Protein AF-A0A218PZR0-F1 (afdb_monomer)

Mean predicted aligned error: 6.61 Å

Secondary structure (DSSP, 8-state):
---SS-S--------TT-EEEE-S--EES--TTSTTS-EE-TT-EEEEEEETTEETTEE---SS-EEEESSSS-EEEE-GGGEEE-

Nearest PDB structures (foldseek):
  1dj7-assembly1_B  TM=9.799E-01  e=1.546E-11  Synechocystis sp. PCC 6803
  2pvd-assembly1_B  TM=9.879E-01  e=2.381E-11  Synechocystis sp.
  2pvg-assembly1_B  TM=9.812E-01  e=4.070E-10  Synechocystis sp.
  7c3f-assembly2_E  TM=8.939E-01  e=6.295E-07  Arabidopsis thaliana
  7c3f-assembly7_T  TM=8.830E-01  e=3.132E-06  Arabidopsis thaliana

Solvent-accessible surface area (backbone atoms only — not comparable to full-atom values): 5318 Å² total; per-residue (Å²): 142,90,83,77,93,84,77,75,96,66,82,71,88,73,54,72,72,40,42,35,32,27,75,40,89,46,72,42,42,78,43,80,93,42,63,81,36,89,41,71,48,47,71,44,57,30,31,30,74,41,68,45,50,61,56,95,94,36,81,50,86,54,85,42,30,40,30,33,37,62,48,101,84,34,68,51,65,35,44,75,89,38,46,44,80,111

Sequence (86 aa):
MLVEQQKLDVNIVMKVGDRVRVKESVVVYHHPEHRGQACDIKGTEGEVIGIATEWQGRPVSANLPILVRFTKKFKAHLRENELEVI

Structure (mmCIF, N/CA/C/O backbone):
data_AF-A0A218PZR0-F1
#
_entry.id   AF-A0A218PZR0-F1
#
loop_
_atom_site.group_PDB
_atom_site.id
_atom_site.type_symbol
_atom_site.label_atom_id
_atom_site.label_alt_id
_atom_site.label_comp_id
_atom_site.label_asym_id
_atom_site.label_entity_id
_atom_site.label_seq_id
_atom_site.pdbx_PDB_ins_code
_atom_site.Cartn_x
_atom_site.Cartn_y
_atom_site.Cartn_z
_atom_site.occupancy
_atom_site.B_iso_or_equiv
_atom_site.auth_seq_id
_atom_site.auth_comp_id
_atom_site.auth_asym_id
_atom_site.auth_atom_id
_atom_site.pdbx_PDB_model_num
ATOM 1 N N . MET A 1 1 ? 23.224 -16.224 -25.963 1.00 42.59 1 MET A N 1
ATOM 2 C CA . MET A 1 1 ? 23.206 -14.967 -25.186 1.00 42.59 1 MET A CA 1
ATOM 3 C C . MET A 1 1 ? 22.403 -15.257 -23.925 1.00 42.59 1 MET A C 1
ATOM 5 O O . MET A 1 1 ? 21.189 -15.172 -23.939 1.00 42.59 1 MET A O 1
ATOM 9 N N . LEU A 1 2 ? 23.075 -15.808 -22.914 1.00 38.56 2 LEU A N 1
ATOM 10 C CA . LEU A 1 2 ? 22.479 -16.476 -21.741 1.00 38.56 2 LEU A CA 1
ATOM 11 C C . LEU A 1 2 ? 22.978 -15.820 -20.439 1.00 38.56 2 LEU A C 1
ATOM 13 O O . LEU A 1 2 ? 23.165 -16.482 -19.428 1.00 38.56 2 LEU A O 1
ATOM 17 N N . VAL A 1 3 ? 23.276 -14.516 -20.491 1.00 49.94 3 VAL A N 1
ATOM 18 C CA . VAL A 1 3 ? 24.002 -13.805 -19.428 1.00 49.94 3 VAL A CA 1
ATOM 19 C C . VAL A 1 3 ? 23.425 -12.403 -19.223 1.00 49.94 3 VAL A C 1
ATOM 21 O O . VAL A 1 3 ? 24.149 -11.429 -19.323 1.00 49.94 3 VAL A O 1
ATOM 24 N N . GLU A 1 4 ? 22.120 -12.272 -18.976 1.00 46.41 4 GLU A N 1
ATOM 25 C CA . GLU A 1 4 ? 21.566 -11.000 -18.455 1.00 46.41 4 GLU A CA 1
ATOM 26 C C . GLU A 1 4 ? 20.428 -11.167 -17.436 1.00 46.41 4 GLU A C 1
ATOM 28 O O . GLU A 1 4 ? 20.106 -10.219 -16.730 1.00 46.41 4 GLU A O 1
ATOM 33 N N . GLN A 1 5 ? 19.877 -12.370 -17.246 1.00 42.44 5 GLN A N 1
ATOM 34 C CA . GLN A 1 5 ? 18.777 -12.603 -16.293 1.00 42.44 5 GLN A CA 1
ATOM 35 C C . GLN A 1 5 ? 19.235 -12.974 -14.869 1.00 42.44 5 GLN A C 1
ATOM 37 O O . GLN A 1 5 ? 18.447 -13.484 -14.085 1.00 42.44 5 GLN A O 1
ATOM 42 N N . GLN A 1 6 ? 20.500 -12.725 -14.516 1.00 42.84 6 GLN A N 1
ATOM 43 C CA . GLN A 1 6 ? 21.091 -13.176 -13.247 1.00 42.84 6 GLN A CA 1
ATOM 44 C C . GLN A 1 6 ? 21.751 -12.036 -12.450 1.00 42.84 6 GLN A C 1
ATOM 46 O O . GLN A 1 6 ? 22.893 -12.142 -12.002 1.00 42.84 6 GLN A O 1
ATOM 51 N N . LYS A 1 7 ? 21.038 -10.916 -12.271 1.00 42.41 7 LYS A N 1
ATOM 52 C CA . LYS A 1 7 ? 21.398 -9.887 -11.281 1.00 42.41 7 LYS A CA 1
ATOM 53 C C . LYS A 1 7 ? 20.170 -9.474 -10.468 1.00 42.41 7 LYS A C 1
ATOM 55 O O . LYS A 1 7 ? 19.278 -8.816 -10.986 1.00 42.41 7 LYS A O 1
ATOM 60 N N . LEU A 1 8 ? 20.236 -9.843 -9.186 1.00 41.16 8 LEU A N 1
ATOM 61 C CA . LEU A 1 8 ? 19.280 -9.675 -8.086 1.00 41.16 8 LEU A CA 1
ATOM 62 C C . LEU A 1 8 ? 18.073 -10.623 -8.106 1.00 4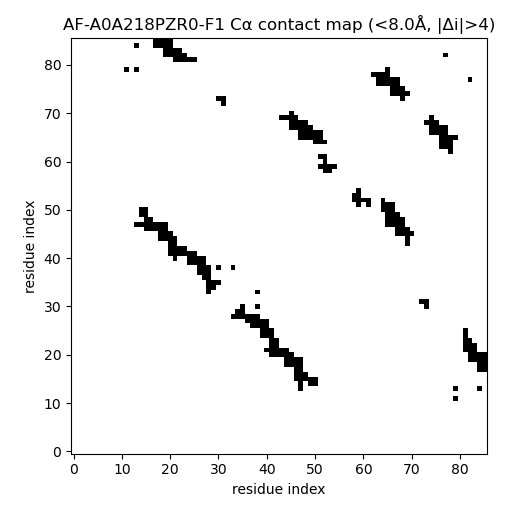1.16 8 LEU A C 1
ATOM 64 O O . LEU A 1 8 ? 16.998 -10.283 -8.586 1.00 41.16 8 LEU A O 1
ATOM 68 N N . ASP A 1 9 ? 18.258 -11.774 -7.451 1.00 35.97 9 ASP A N 1
ATOM 69 C CA . ASP A 1 9 ? 17.209 -12.612 -6.856 1.00 35.97 9 ASP A CA 1
ATOM 70 C C . ASP A 1 9 ? 16.440 -11.843 -5.759 1.00 35.97 9 ASP A C 1
ATOM 72 O O . ASP A 1 9 ? 16.461 -12.196 -4.580 1.00 35.97 9 ASP A O 1
ATOM 76 N N . VAL A 1 10 ? 15.764 -10.754 -6.126 1.00 43.91 10 VAL A N 1
ATOM 77 C CA . VAL A 1 10 ? 14.617 -10.262 -5.365 1.00 43.91 10 VAL A CA 1
ATOM 78 C C . VAL A 1 10 ? 13.413 -10.830 -6.085 1.00 43.91 10 VAL A C 1
ATOM 80 O O . VAL A 1 10 ? 13.028 -10.372 -7.157 1.00 43.91 10 VAL A O 1
ATOM 83 N N . ASN A 1 11 ? 12.864 -11.900 -5.524 1.00 47.56 11 ASN A N 1
ATOM 84 C CA . ASN A 1 11 ? 11.597 -12.457 -5.957 1.00 47.56 11 ASN A CA 1
ATOM 85 C C . ASN A 1 11 ? 10.524 -11.416 -5.595 1.00 47.56 11 ASN A C 1
ATOM 87 O O . ASN A 1 11 ? 9.967 -11.465 -4.502 1.00 47.56 11 ASN A O 1
ATOM 91 N N . ILE A 1 12 ? 10.322 -10.400 -6.444 1.00 55.25 12 ILE A N 1
ATOM 92 C CA . ILE A 1 12 ? 9.293 -9.385 -6.215 1.00 55.25 12 ILE A CA 1
ATOM 93 C C . ILE A 1 12 ? 7.956 -10.095 -6.430 1.00 55.25 12 ILE A C 1
ATOM 95 O O . ILE A 1 12 ? 7.473 -10.229 -7.552 1.00 55.25 12 ILE A O 1
ATOM 99 N N . VAL A 1 13 ? 7.380 -10.602 -5.340 1.00 72.88 13 VAL A N 1
ATOM 100 C CA . VAL A 1 13 ? 6.104 -11.336 -5.358 1.00 72.88 13 VAL A CA 1
ATOM 101 C C . VAL A 1 13 ? 4.939 -10.415 -5.762 1.00 72.88 13 VAL A C 1
ATOM 103 O O . VAL A 1 13 ? 3.876 -10.905 -6.123 1.00 72.88 13 VAL A O 1
ATOM 106 N N . MET A 1 14 ? 5.138 -9.091 -5.746 1.00 89.69 14 MET A N 1
ATOM 107 C CA . MET A 1 14 ? 4.108 -8.082 -6.006 1.00 89.69 14 MET A CA 1
ATOM 108 C C . MET A 1 14 ? 4.359 -7.302 -7.298 1.00 89.69 14 MET A C 1
ATOM 110 O O . MET A 1 14 ? 5.455 -6.805 -7.549 1.00 89.69 14 MET A O 1
ATOM 114 N N . LYS A 1 15 ? 3.311 -7.107 -8.093 1.00 94.81 15 LYS A N 1
ATOM 115 C CA . LYS A 1 15 ? 3.308 -6.264 -9.297 1.00 94.81 15 LYS A CA 1
ATOM 116 C C . LYS A 1 15 ? 2.202 -5.214 -9.226 1.00 94.81 15 LYS A C 1
ATOM 118 O O . LYS A 1 15 ? 1.267 -5.301 -8.435 1.00 94.81 15 LYS A O 1
ATOM 123 N N . VAL A 1 16 ? 2.297 -4.207 -10.091 1.00 96.94 16 VAL A N 1
ATOM 124 C CA . VAL A 1 16 ? 1.220 -3.224 -10.270 1.00 96.94 16 VAL A CA 1
ATOM 125 C C . VAL A 1 16 ? -0.073 -3.941 -10.673 1.00 96.94 16 VAL A C 1
ATOM 127 O O . VAL A 1 16 ? -0.069 -4.767 -11.584 1.00 96.94 16 VAL A O 1
ATOM 130 N N . GLY A 1 17 ? -1.169 -3.601 -9.997 1.00 97.62 17 GLY A N 1
ATOM 131 C CA . GLY A 1 17 ? -2.487 -4.213 -10.152 1.00 97.62 17 GLY A CA 1
ATOM 132 C C . GLY A 1 17 ? -2.811 -5.290 -9.115 1.00 97.62 17 GLY A C 1
ATOM 133 O O . GLY A 1 17 ? -3.981 -5.644 -8.981 1.00 97.62 17 GLY A O 1
ATOM 134 N N . ASP A 1 18 ? -1.830 -5.782 -8.351 1.00 98.00 18 ASP A N 1
ATOM 135 C CA . ASP A 1 18 ? -2.103 -6.769 -7.306 1.00 98.00 18 ASP A CA 1
ATOM 136 C C . ASP A 1 18 ? -2.933 -6.162 -6.169 1.00 98.00 18 ASP A C 1
ATOM 138 O O . ASP A 1 18 ? -2.707 -5.027 -5.728 1.00 98.00 18 ASP A O 1
ATOM 142 N N . ARG A 1 19 ? -3.887 -6.954 -5.670 1.00 98.38 19 ARG A N 1
ATOM 143 C CA . ARG A 1 19 ? -4.611 -6.682 -4.427 1.00 98.38 19 ARG A CA 1
ATOM 144 C C . ARG A 1 19 ? -3.750 -7.125 -3.257 1.00 98.38 19 ARG A C 1
ATOM 146 O O . ARG A 1 19 ? -3.255 -8.248 -3.236 1.00 98.38 19 ARG A O 1
ATOM 153 N N . VAL A 1 20 ? -3.585 -6.242 -2.281 1.00 98.19 20 VAL A N 1
ATOM 154 C CA . VAL A 1 20 ? -2.740 -6.496 -1.114 1.00 98.19 20 VAL A CA 1
ATOM 155 C C . VAL A 1 20 ? -3.430 -6.081 0.175 1.00 98.19 20 VAL A C 1
ATOM 157 O O . VAL A 1 20 ? -4.261 -5.167 0.175 1.00 98.19 20 VAL A O 1
ATOM 160 N N . ARG A 1 21 ? -3.043 -6.718 1.280 1.00 98.56 21 ARG A N 1
ATOM 161 C CA . ARG A 1 21 ? -3.393 -6.316 2.645 1.00 98.56 21 ARG A CA 1
ATOM 162 C C . ARG A 1 21 ? -2.144 -5.934 3.424 1.00 98.56 21 ARG A C 1
ATOM 164 O O . ARG A 1 21 ? -1.107 -6.582 3.297 1.00 98.56 21 ARG A O 1
ATOM 171 N N . VAL A 1 22 ? -2.254 -4.909 4.263 1.00 98.56 22 VAL A N 1
ATOM 172 C CA . VAL A 1 22 ? -1.217 -4.572 5.246 1.00 98.56 22 VAL A CA 1
ATOM 173 C C . VAL A 1 22 ? -1.288 -5.564 6.407 1.00 98.56 22 VAL A C 1
ATOM 175 O O . VAL A 1 22 ? -2.289 -5.605 7.122 1.00 98.56 22 VAL A O 1
ATOM 178 N N . LYS A 1 23 ? -0.237 -6.362 6.612 1.00 98.31 23 LYS A N 1
ATOM 179 C CA . LYS A 1 23 ? -0.191 -7.389 7.673 1.00 98.31 23 LYS A CA 1
ATOM 180 C C . LYS A 1 23 ? 0.551 -6.936 8.935 1.00 98.31 23 LYS A C 1
ATOM 182 O O . LYS A 1 23 ? 0.281 -7.442 10.027 1.00 98.31 23 LYS A O 1
ATOM 187 N N . GLU A 1 24 ? 1.420 -5.937 8.809 1.00 98.38 24 GLU A N 1
ATOM 188 C CA . GLU A 1 24 ? 2.157 -5.342 9.930 1.00 98.38 24 GLU A CA 1
ATOM 189 C C . GLU A 1 24 ? 1.514 -4.043 10.434 1.00 98.38 24 GLU A C 1
ATOM 191 O O . GLU A 1 24 ? 0.697 -3.433 9.747 1.00 98.38 24 GLU A O 1
ATOM 196 N N . SER A 1 25 ? 1.847 -3.628 11.660 1.00 98.44 25 SER A N 1
ATOM 197 C CA . SER A 1 25 ? 1.432 -2.315 12.176 1.00 98.44 25 SER A CA 1
ATOM 198 C C . SER A 1 25 ? 2.237 -1.226 11.476 1.00 98.44 25 SER A C 1
ATOM 200 O O . SER A 1 25 ? 3.465 -1.202 11.569 1.00 98.44 25 SER A O 1
ATOM 202 N N . VAL A 1 26 ? 1.543 -0.342 10.757 1.00 98.38 26 VAL A N 1
ATOM 203 C CA . VAL A 1 26 ? 2.149 0.770 10.015 1.00 98.38 26 VAL A CA 1
ATOM 204 C C . VAL A 1 26 ? 1.386 2.0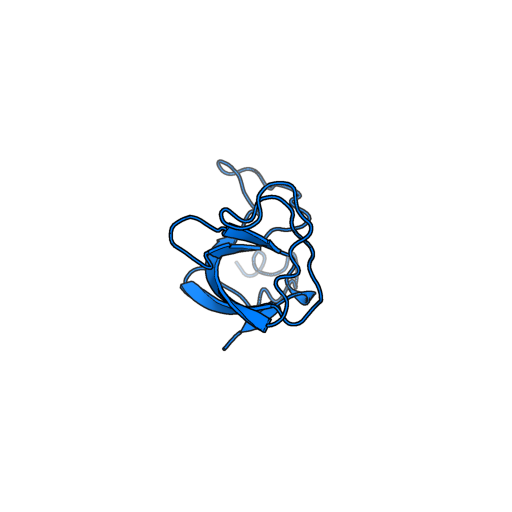34 10.370 1.00 98.38 26 VAL A C 1
ATOM 206 O O . VAL A 1 26 ? 0.245 2.228 9.962 1.00 98.38 26 VAL A O 1
ATOM 209 N N . VAL A 1 27 ? 2.025 2.912 11.138 1.00 98.31 27 VAL A N 1
ATOM 210 C CA . VAL A 1 27 ? 1.415 4.166 11.586 1.00 98.31 27 VAL A CA 1
ATOM 211 C C . VAL A 1 27 ? 1.769 5.287 10.615 1.00 98.31 27 VAL A C 1
ATOM 213 O O . VAL A 1 27 ? 2.940 5.618 10.426 1.00 98.31 27 VAL A O 1
ATOM 216 N N . VAL A 1 28 ? 0.751 5.904 10.018 1.00 98.00 28 VAL A N 1
ATOM 217 C CA . VAL A 1 28 ? 0.887 7.040 9.097 1.00 98.00 28 VAL A CA 1
ATOM 218 C C . VAL A 1 28 ? 0.200 8.287 9.648 1.00 98.00 28 VAL A C 1
ATOM 220 O O . VAL A 1 28 ? -0.703 8.199 10.474 1.00 98.00 28 VAL A O 1
ATOM 223 N N . TYR A 1 29 ? 0.600 9.458 9.148 1.00 98.19 29 TYR A N 1
ATOM 224 C CA . TYR A 1 29 ? 0.065 10.761 9.583 1.00 98.19 29 TYR A CA 1
ATOM 225 C C . TYR A 1 29 ? -0.583 11.567 8.447 1.00 98.19 29 TYR A C 1
ATOM 227 O O . TYR A 1 29 ? -1.166 12.631 8.667 1.00 98.19 29 TYR A O 1
ATOM 235 N N . HIS A 1 30 ? -0.492 11.073 7.209 1.00 97.56 30 HIS A N 1
ATOM 236 C CA . HIS A 1 30 ? -1.040 11.715 6.010 1.00 97.56 30 HIS A CA 1
ATOM 237 C C . HIS A 1 30 ? -2.388 11.125 5.572 1.00 97.56 30 HIS A C 1
ATOM 239 O O . HIS A 1 30 ? -2.852 11.419 4.466 1.00 97.56 30 HIS A O 1
ATOM 245 N N . HIS A 1 31 ? -3.034 10.311 6.417 1.00 97.06 31 HIS A N 1
ATOM 246 C CA . HIS A 1 31 ? -4.372 9.796 6.133 1.00 97.06 31 HIS A CA 1
ATOM 247 C C . HIS A 1 31 ? -5.364 10.972 5.997 1.00 97.06 31 HIS A C 1
ATOM 249 O O . HIS A 1 31 ? -5.454 11.791 6.913 1.00 97.06 31 HIS A O 1
ATOM 255 N N . PRO A 1 32 ? -6.124 11.100 4.889 1.00 96.62 32 PRO A N 1
ATOM 256 C CA . PRO A 1 32 ? -6.980 12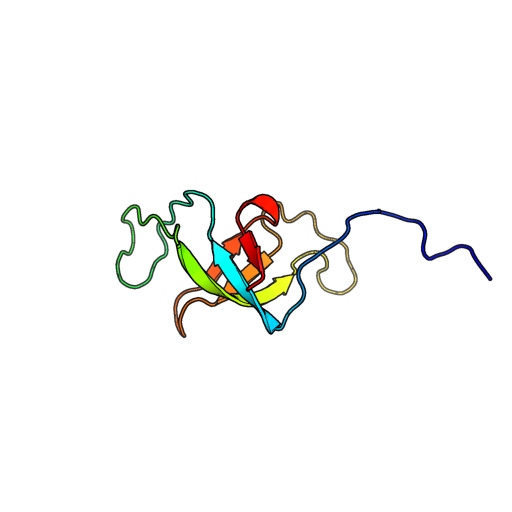.263 4.642 1.00 96.62 32 PRO A CA 1
ATOM 257 C C . PRO A 1 32 ? -8.036 12.534 5.720 1.00 96.62 32 PRO A C 1
ATOM 259 O O . PRO A 1 32 ? -8.365 13.695 5.945 1.00 96.62 32 PRO A O 1
ATOM 262 N N . GLU A 1 33 ? -8.546 11.487 6.369 1.00 94.94 33 GLU A N 1
ATOM 263 C CA . GLU A 1 33 ? -9.559 11.580 7.437 1.00 94.94 33 GLU A CA 1
ATOM 264 C C . GLU A 1 33 ? -8.945 11.767 8.836 1.00 94.94 33 GLU A C 1
ATOM 266 O O . GLU A 1 33 ? -9.631 12.211 9.747 1.00 94.94 33 GLU A O 1
ATOM 271 N N . HIS A 1 34 ? -7.641 11.507 8.995 1.00 94.44 34 HIS A N 1
ATOM 272 C CA . HIS A 1 34 ? -6.916 11.574 10.274 1.00 94.44 34 HIS A CA 1
ATOM 273 C C . HIS A 1 34 ? -5.643 12.426 10.135 1.00 94.44 34 HIS A C 1
ATOM 275 O O . HIS A 1 34 ? -4.559 12.049 10.573 1.00 94.44 34 HIS A O 1
ATOM 281 N N . ARG A 1 35 ? -5.744 13.572 9.448 1.00 93.38 35 ARG A N 1
ATOM 282 C CA . ARG A 1 35 ? -4.578 14.406 9.111 1.00 93.38 35 ARG A CA 1
ATOM 283 C C . ARG A 1 35 ? -3.834 14.868 10.362 1.00 93.38 35 ARG A C 1
ATOM 285 O O . ARG A 1 35 ? -4.430 15.472 11.249 1.00 93.38 35 ARG A O 1
ATOM 292 N N . GLY A 1 36 ? -2.522 14.630 10.387 1.00 95.69 36 GLY A N 1
ATOM 293 C CA . GLY A 1 36 ? -1.650 15.018 11.498 1.00 95.69 36 GLY A CA 1
ATOM 294 C C . GLY A 1 36 ? -1.815 14.157 12.752 1.00 95.69 36 GLY A C 1
ATOM 295 O O . GLY A 1 36 ? -1.172 14.438 13.758 1.00 95.69 36 GLY A O 1
ATOM 296 N N . GLN A 1 37 ? -2.642 13.111 12.700 1.00 97.31 37 GLN A N 1
ATOM 297 C CA . GLN A 1 37 ? -2.866 12.176 13.798 1.00 97.31 37 GLN A CA 1
ATOM 298 C C . GLN A 1 37 ? -2.304 10.804 13.428 1.00 97.31 37 GLN A C 1
ATOM 300 O O . GLN A 1 37 ? -2.306 10.422 12.259 1.00 97.31 37 GLN A O 1
ATOM 305 N N . ALA A 1 38 ? -1.811 10.075 14.428 1.00 97.69 38 ALA A N 1
ATOM 306 C CA . ALA A 1 38 ? -1.323 8.715 14.241 1.00 97.69 38 ALA A CA 1
ATOM 307 C C . ALA A 1 38 ? -2.481 7.806 13.799 1.00 97.69 38 ALA A C 1
ATOM 309 O O . ALA A 1 38 ? -3.476 7.680 14.510 1.00 97.69 38 ALA A O 1
ATOM 310 N N . CYS A 1 39 ? -2.349 7.179 12.633 1.00 97.88 39 CYS A N 1
ATOM 311 C CA . CYS A 1 39 ? -3.338 6.266 12.072 1.00 97.88 39 CYS A CA 1
ATOM 312 C C . CYS A 1 39 ? -2.641 4.956 11.694 1.00 97.88 39 CYS A C 1
ATOM 314 O O . CYS A 1 39 ? -1.841 4.937 10.760 1.00 97.88 39 CYS A O 1
ATOM 316 N N . ASP A 1 40 ? -2.905 3.881 12.442 1.00 98.19 40 ASP A N 1
ATOM 317 C CA . ASP A 1 40 ? -2.436 2.539 12.080 1.00 98.19 40 ASP A CA 1
ATOM 318 C C . ASP A 1 40 ? -3.307 1.981 10.948 1.00 98.19 40 ASP A C 1
ATOM 320 O O . ASP A 1 40 ? -4.536 2.005 11.036 1.00 98.19 40 ASP A O 1
ATOM 324 N N . ILE A 1 41 ? -2.668 1.502 9.881 1.00 98.31 41 ILE A N 1
ATOM 325 C CA . ILE A 1 41 ? -3.338 0.971 8.687 1.00 98.31 41 ILE A CA 1
ATOM 326 C C . ILE A 1 41 ? -3.261 -0.557 8.584 1.00 98.31 41 ILE A C 1
ATOM 328 O O . ILE A 1 41 ? -3.600 -1.117 7.538 1.00 98.31 41 ILE A O 1
ATOM 332 N N . LYS A 1 42 ? -2.841 -1.258 9.643 1.00 98.50 42 LYS A N 1
ATOM 333 C CA . LYS A 1 42 ? -2.881 -2.725 9.688 1.00 98.50 42 LYS A CA 1
ATOM 334 C C . LYS A 1 42 ? -4.273 -3.264 9.346 1.00 98.50 42 LYS A C 1
ATOM 336 O O . LYS A 1 42 ? -5.290 -2.768 9.822 1.00 98.50 42 LYS A O 1
ATOM 341 N N . GLY A 1 43 ? -4.317 -4.308 8.525 1.00 98.38 43 GLY A N 1
ATOM 342 C CA . GLY A 1 43 ? -5.544 -4.960 8.068 1.00 98.38 43 GLY A CA 1
ATOM 343 C C . GLY A 1 43 ? -6.252 -4.247 6.914 1.00 98.38 43 GLY A C 1
ATOM 344 O O . GLY A 1 43 ? -7.190 -4.808 6.352 1.00 98.38 43 GLY A O 1
ATOM 345 N N . THR A 1 44 ? -5.811 -3.047 6.523 1.00 98.19 44 THR A N 1
ATOM 346 C CA . THR A 1 44 ? -6.393 -2.344 5.373 1.00 98.19 44 THR A CA 1
ATOM 347 C C . THR A 1 44 ? -5.959 -2.986 4.057 1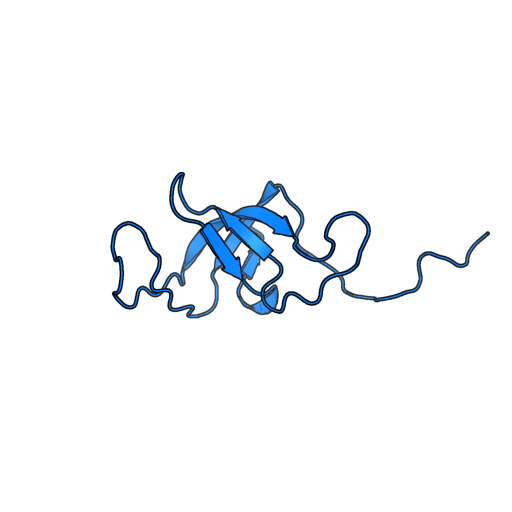.00 98.19 44 THR A C 1
ATOM 349 O O . THR A 1 44 ? -4.833 -3.471 3.917 1.00 98.19 44 THR A O 1
ATOM 352 N N . GLU A 1 45 ? -6.870 -2.987 3.084 1.00 98.50 45 GLU A N 1
ATOM 353 C CA . GLU A 1 45 ? -6.637 -3.534 1.750 1.00 98.50 45 GLU A CA 1
ATOM 354 C C . GLU A 1 45 ? -6.537 -2.432 0.704 1.00 98.50 45 GLU A C 1
ATOM 356 O O . GLU A 1 45 ? -7.235 -1.416 0.767 1.00 98.50 45 GLU A O 1
ATOM 361 N N . GLY A 1 46 ? -5.710 -2.665 -0.305 1.00 98.38 46 GLY A N 1
ATOM 362 C CA . GLY A 1 46 ? -5.534 -1.748 -1.415 1.00 98.38 46 GLY A CA 1
ATOM 363 C C . GLY A 1 46 ? -5.036 -2.449 -2.666 1.00 98.38 46 GLY A C 1
ATOM 364 O O . GLY A 1 46 ? -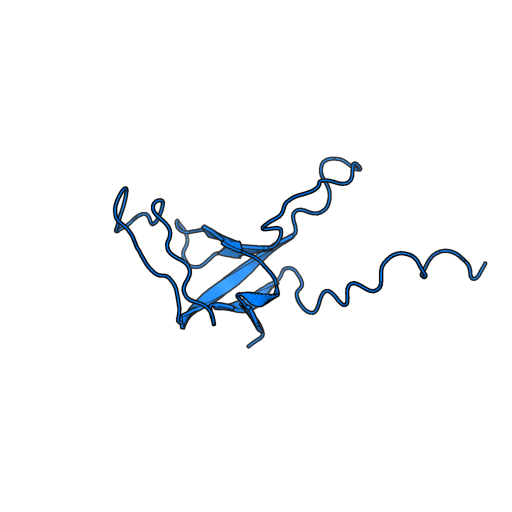5.001 -3.675 -2.759 1.00 98.38 46 GLY A O 1
ATOM 365 N N . GLU A 1 47 ? -4.666 -1.640 -3.645 1.00 98.62 47 GLU A N 1
ATOM 366 C CA . GLU A 1 47 ? -4.103 -2.086 -4.916 1.00 98.62 47 GLU A CA 1
ATOM 367 C C . GLU A 1 47 ? -2.715 -1.472 -5.094 1.00 98.62 47 GLU A C 1
ATOM 369 O O . GLU A 1 47 ? -2.533 -0.272 -4.851 1.00 98.62 47 GLU A O 1
ATOM 374 N N . VAL A 1 48 ? -1.741 -2.267 -5.530 1.00 98.50 48 VAL A N 1
ATOM 375 C CA . VAL A 1 48 ? -0.411 -1.764 -5.891 1.00 98.50 48 VAL A CA 1
ATOM 376 C C . VAL A 1 48 ? -0.526 -0.937 -7.168 1.00 98.50 48 VAL A C 1
ATOM 378 O O . VAL A 1 48 ? -0.935 -1.435 -8.211 1.00 98.50 48 VAL A O 1
ATOM 381 N N . ILE A 1 49 ? -0.140 0.334 -7.110 1.00 98.38 49 ILE A N 1
ATOM 382 C CA . ILE A 1 49 ? -0.234 1.271 -8.243 1.00 98.38 49 ILE A CA 1
ATOM 383 C C . ILE A 1 49 ? 1.128 1.739 -8.760 1.00 98.38 49 ILE A C 1
ATOM 385 O O . ILE A 1 49 ? 1.188 2.496 -9.727 1.00 98.38 49 ILE A O 1
ATOM 389 N N . GLY A 1 50 ? 2.218 1.331 -8.113 1.00 96.94 50 GLY A N 1
ATOM 390 C CA . GLY A 1 50 ? 3.570 1.662 -8.539 1.00 96.94 50 GLY A CA 1
ATOM 391 C C . GLY A 1 50 ? 4.622 0.947 -7.704 1.00 96.94 50 GLY A C 1
ATOM 392 O O . GLY A 1 50 ? 4.384 0.626 -6.541 1.00 96.94 50 GLY A O 1
ATOM 393 N N . ILE A 1 51 ? 5.783 0.720 -8.312 1.00 96.62 51 ILE A N 1
ATOM 394 C CA . ILE A 1 51 ? 6.971 0.173 -7.657 1.00 96.62 51 ILE A CA 1
ATOM 395 C C . ILE A 1 51 ? 8.128 1.120 -7.980 1.00 96.62 51 ILE A C 1
ATOM 397 O O . ILE A 1 51 ? 8.541 1.242 -9.131 1.00 96.62 51 ILE A O 1
ATOM 401 N N . ALA A 1 52 ? 8.606 1.847 -6.976 1.00 95.12 52 ALA A N 1
ATOM 402 C CA . ALA A 1 52 ? 9.585 2.917 -7.127 1.00 95.12 52 ALA A CA 1
ATOM 403 C C . ALA A 1 52 ? 11.030 2.385 -7.112 1.00 95.12 52 ALA A C 1
ATOM 405 O O . ALA A 1 52 ? 11.792 2.688 -6.197 1.00 95.12 52 ALA A O 1
ATOM 406 N N . THR A 1 53 ? 11.408 1.584 -8.112 1.00 93.94 53 THR A N 1
ATOM 407 C CA . THR A 1 53 ? 12.794 1.103 -8.312 1.00 93.94 53 THR A CA 1
ATOM 408 C C . THR A 1 53 ? 13.562 1.887 -9.372 1.00 93.94 53 THR A C 1
ATOM 410 O O . THR A 1 53 ? 14.792 1.888 -9.359 1.00 93.94 53 THR A O 1
ATOM 413 N N . GLU A 1 54 ? 12.865 2.603 -10.257 1.00 94.88 54 GLU A N 1
ATOM 414 C CA . GLU A 1 54 ? 13.464 3.415 -11.315 1.00 94.88 54 GLU A CA 1
ATOM 415 C C . GLU A 1 54 ? 12.778 4.783 -11.443 1.00 94.88 54 GLU A C 1
ATOM 417 O O . GLU A 1 54 ? 11.565 4.919 -11.268 1.00 94.88 54 GLU A O 1
ATOM 422 N N . TRP A 1 55 ? 13.55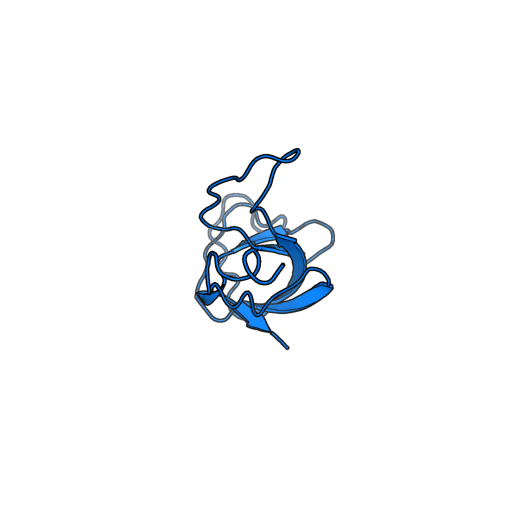9 5.803 -11.794 1.00 93.50 55 TRP A N 1
ATOM 423 C CA . TRP A 1 55 ? 13.085 7.107 -12.231 1.00 93.50 55 TRP A CA 1
ATOM 424 C C . TRP A 1 55 ? 13.802 7.529 -13.518 1.00 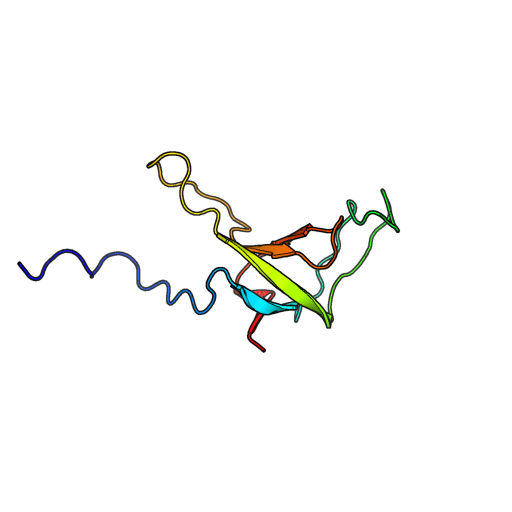93.50 55 TRP A C 1
ATOM 426 O O . TRP A 1 55 ? 15.012 7.750 -13.517 1.00 93.50 55 TRP A O 1
ATOM 436 N N . GLN A 1 56 ? 13.053 7.669 -14.618 1.00 95.06 56 GLN A N 1
ATOM 437 C CA . GLN A 1 56 ? 13.569 8.105 -15.928 1.00 95.06 56 GLN A CA 1
ATOM 438 C C . GLN A 1 56 ? 14.786 7.291 -16.417 1.00 95.06 56 GLN A C 1
ATOM 440 O O . GLN A 1 56 ? 15.803 7.865 -16.814 1.00 95.06 56 GLN A O 1
ATOM 445 N N . GLY A 1 57 ? 14.720 5.957 -16.356 1.00 93.44 57 GLY A N 1
ATOM 446 C CA . GLY A 1 57 ? 15.827 5.088 -16.771 1.00 93.44 57 GLY A CA 1
ATOM 447 C C . GLY A 1 57 ? 16.965 4.984 -15.756 1.00 93.44 57 GLY A C 1
ATOM 448 O O . GLY A 1 57 ? 17.999 4.391 -16.061 1.00 93.44 57 GLY A O 1
ATOM 449 N N . ARG A 1 58 ? 16.832 5.591 -14.567 1.00 95.44 58 ARG A N 1
ATOM 450 C CA . ARG A 1 58 ? 17.860 5.559 -13.519 1.00 95.44 58 ARG A CA 1
ATOM 451 C C . ARG A 1 58 ? 17.362 4.800 -12.292 1.00 95.44 58 ARG A C 1
ATOM 453 O O . ARG A 1 58 ? 16.288 5.135 -11.792 1.00 95.44 58 ARG A O 1
ATOM 460 N N . PRO A 1 59 ? 18.133 3.836 -11.762 1.00 95.88 59 PRO A N 1
ATOM 461 C CA . PRO A 1 59 ? 17.750 3.132 -10.547 1.00 95.88 59 PRO A CA 1
ATOM 462 C C . PRO A 1 59 ? 17.664 4.107 -9.369 1.00 95.88 59 PRO A C 1
ATOM 464 O O . PRO A 1 59 ? 18.500 5.003 -9.224 1.00 95.88 59 PRO A O 1
ATOM 467 N N . VAL A 1 60 ? 16.660 3.917 -8.519 1.00 95.62 60 VAL A N 1
ATOM 468 C CA . VAL A 1 60 ? 16.478 4.663 -7.269 1.00 95.62 60 VAL A CA 1
ATOM 469 C C . VAL A 1 60 ? 16.504 3.715 -6.072 1.00 95.62 60 VAL A C 1
ATOM 471 O O . VAL A 1 60 ? 16.248 2.521 -6.194 1.00 95.62 60 VAL A O 1
ATOM 474 N N . SER A 1 61 ? 16.820 4.251 -4.895 1.00 95.12 61 SER A N 1
ATOM 475 C CA . SER A 1 61 ? 17.015 3.491 -3.654 1.00 95.12 61 SER A CA 1
ATOM 476 C C . SER A 1 61 ? 15.867 3.677 -2.653 1.00 95.12 61 SER A C 1
ATOM 478 O O . SER A 1 61 ? 16.099 3.809 -1.449 1.00 95.12 61 SER A O 1
ATOM 480 N N . ALA A 1 62 ? 14.619 3.725 -3.135 1.00 95.38 62 ALA A N 1
ATOM 481 C CA . ALA A 1 62 ? 13.454 3.858 -2.264 1.00 95.38 62 ALA A CA 1
ATOM 482 C C . ALA A 1 62 ? 13.397 2.692 -1.263 1.00 95.38 62 ALA A C 1
ATOM 484 O O . ALA A 1 62 ? 13.349 1.525 -1.642 1.00 95.38 62 ALA A O 1
ATOM 485 N N . ASN A 1 63 ? 13.388 3.008 0.031 1.00 96.50 63 ASN A N 1
ATOM 486 C CA . ASN A 1 63 ? 13.319 2.012 1.102 1.00 96.50 63 ASN A CA 1
ATOM 487 C C . ASN A 1 63 ? 11.891 1.494 1.363 1.00 96.50 63 ASN A C 1
ATOM 489 O O . ASN A 1 63 ? 11.737 0.473 2.029 1.00 96.50 63 ASN A O 1
ATOM 493 N N . LEU A 1 64 ? 10.876 2.193 0.843 1.00 97.50 64 LEU A N 1
ATOM 494 C CA . LEU A 1 64 ? 9.456 1.827 0.829 1.00 97.50 64 LEU A CA 1
ATOM 495 C C . LEU A 1 64 ? 8.965 1.814 -0.636 1.00 97.50 64 LEU A C 1
ATOM 497 O O . LEU A 1 64 ? 8.273 2.739 -1.067 1.00 97.50 64 LEU A O 1
ATOM 501 N N . PRO A 1 65 ? 9.406 0.856 -1.465 1.00 97.12 65 PRO A N 1
ATOM 502 C CA . PRO A 1 65 ? 9.240 0.959 -2.913 1.00 97.12 65 PRO A CA 1
ATOM 503 C C . PRO A 1 65 ? 7.799 0.729 -3.388 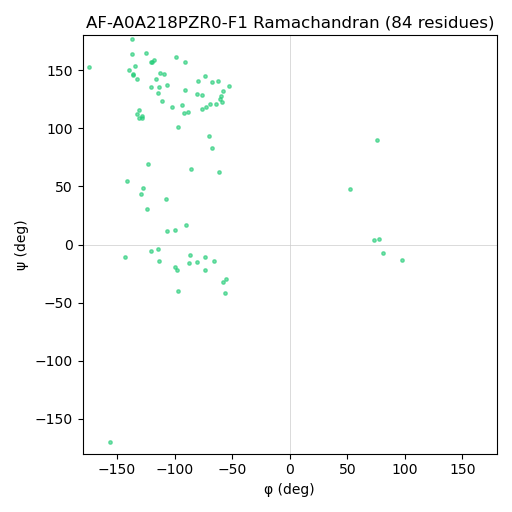1.00 97.12 65 PRO A C 1
ATOM 505 O O . PRO A 1 65 ? 7.459 1.171 -4.484 1.00 97.12 65 PRO A O 1
ATOM 508 N N . ILE A 1 66 ? 6.944 0.059 -2.611 1.00 97.69 66 ILE A N 1
ATOM 509 C CA . ILE A 1 66 ? 5.601 -0.331 -3.058 1.00 97.69 66 ILE A CA 1
ATOM 510 C C . ILE A 1 66 ? 4.609 0.782 -2.752 1.00 97.69 66 ILE A C 1
ATOM 512 O O . ILE A 1 66 ? 4.312 1.061 -1.592 1.00 97.69 66 ILE A O 1
ATOM 516 N N . LEU A 1 67 ? 4.049 1.393 -3.791 1.00 98.25 67 LEU A N 1
ATOM 517 C CA . LEU A 1 67 ? 2.989 2.382 -3.655 1.00 98.25 67 LEU A CA 1
ATOM 518 C C . LEU A 1 67 ? 1.622 1.700 -3.742 1.00 98.25 67 LEU A C 1
ATOM 520 O O . LEU A 1 67 ? 1.219 1.238 -4.810 1.00 98.25 67 LEU A O 1
ATOM 524 N N . VAL A 1 68 ? 0.879 1.708 -2.638 1.00 98.62 68 VAL A N 1
ATOM 525 C CA . VAL A 1 68 ? -0.468 1.130 -2.546 1.00 98.62 68 VAL A CA 1
ATOM 526 C C . VAL A 1 68 ? -1.516 2.237 -2.497 1.00 98.62 68 VAL A C 1
ATOM 528 O O . VAL A 1 68 ? -1.358 3.243 -1.799 1.00 98.62 68 VAL A O 1
ATOM 531 N N . ARG A 1 69 ? -2.609 2.057 -3.242 1.00 98.75 69 ARG A N 1
ATOM 532 C CA . ARG A 1 69 ? -3.812 2.894 -3.196 1.00 98.75 69 ARG A CA 1
ATOM 533 C C . ARG A 1 69 ? -4.900 2.185 -2.394 1.00 98.75 69 ARG A C 1
ATOM 535 O O . ARG A 1 69 ? -5.390 1.145 -2.819 1.00 98.75 69 ARG A O 1
ATOM 542 N N . PHE A 1 70 ? -5.316 2.800 -1.292 1.00 98.19 70 PHE A N 1
ATOM 543 C CA . PHE A 1 70 ? -6.381 2.299 -0.412 1.00 98.19 70 PHE A CA 1
ATOM 544 C C . PHE A 1 70 ? -7.728 2.950 -0.731 1.00 98.19 70 PHE A C 1
ATOM 546 O O . PHE A 1 70 ? -8.767 2.301 -0.772 1.00 98.19 70 PHE A O 1
ATOM 553 N N . THR A 1 71 ? -7.712 4.255 -1.015 1.00 97.06 71 THR A N 1
ATOM 554 C CA . THR A 1 71 ? -8.891 5.006 -1.462 1.00 97.06 71 THR A CA 1
ATOM 555 C C . THR A 1 71 ? -8.511 5.941 -2.604 1.00 97.06 71 THR A C 1
ATOM 557 O O . THR A 1 71 ? -7.339 6.089 -2.955 1.00 97.06 71 THR A O 1
ATOM 560 N N . LYS A 1 72 ? -9.487 6.656 -3.177 1.00 96.00 72 LYS A N 1
ATOM 561 C CA . LYS A 1 72 ? -9.218 7.680 -4.202 1.00 96.00 72 LYS A CA 1
ATOM 562 C C . LYS A 1 72 ? -8.225 8.754 -3.727 1.00 96.00 72 LYS A C 1
ATOM 564 O O . LYS A 1 72 ? -7.520 9.332 -4.551 1.00 96.00 72 LYS A O 1
ATOM 569 N N . LYS A 1 73 ? -8.184 9.036 -2.418 1.00 96.44 73 LYS A N 1
ATOM 570 C CA . LYS A 1 73 ? -7.373 10.110 -1.820 1.00 96.44 73 LYS A CA 1
ATOM 571 C C . LYS A 1 73 ? -6.244 9.610 -0.916 1.00 96.44 73 LYS A C 1
ATOM 573 O O . LYS A 1 73 ? -5.372 10.409 -0.590 1.00 96.44 73 LYS A O 1
ATOM 578 N N . PHE A 1 74 ? -6.246 8.340 -0.512 1.00 98.12 74 PHE A N 1
ATOM 579 C CA . PHE A 1 74 ? -5.239 7.776 0.385 1.00 98.12 74 PHE A CA 1
ATOM 580 C C . PHE A 1 74 ? -4.345 6.765 -0.336 1.00 98.12 74 PHE A C 1
ATOM 582 O O . PHE A 1 74 ? -4.815 5.780 -0.914 1.00 98.12 74 PHE A O 1
ATOM 589 N N . LYS A 1 75 ? -3.042 7.039 -0.285 1.00 98.38 75 LYS A N 1
ATOM 590 C CA . LYS A 1 75 ? -1.969 6.197 -0.807 1.00 98.38 75 LYS A CA 1
ATOM 591 C C . LYS A 1 75 ? -0.845 6.154 0.221 1.00 98.38 75 LYS A C 1
ATOM 593 O O . LYS A 1 75 ? -0.603 7.164 0.887 1.00 98.38 75 LYS A O 1
ATOM 598 N N . ALA A 1 76 ? -0.136 5.039 0.318 1.00 98.50 76 ALA A N 1
ATOM 599 C CA . ALA A 1 76 ? 1.052 4.935 1.158 1.00 98.50 76 ALA A CA 1
ATOM 600 C C . ALA A 1 76 ? 2.147 4.128 0.460 1.00 98.50 76 ALA A C 1
ATOM 602 O O . ALA A 1 76 ? 1.858 3.258 -0.361 1.00 98.50 76 ALA A O 1
ATOM 603 N N . HIS A 1 77 ? 3.390 4.462 0.791 1.00 98.44 77 HIS A N 1
ATOM 604 C CA . HIS A 1 77 ? 4.568 3.702 0.400 1.00 98.44 77 HIS A CA 1
ATOM 605 C C . HIS A 1 77 ? 4.867 2.680 1.495 1.00 98.44 77 HIS A C 1
ATOM 607 O O . HIS A 1 77 ? 4.859 3.042 2.671 1.00 98.44 77 HIS A O 1
ATOM 613 N N . LEU A 1 78 ? 5.107 1.432 1.106 1.00 98.25 78 LEU A N 1
ATOM 614 C CA . LEU A 1 78 ? 5.261 0.287 1.999 1.00 98.25 78 LEU A CA 1
ATOM 615 C C . LEU A 1 78 ? 6.431 -0.594 1.550 1.00 98.25 78 LEU A C 1
ATOM 617 O O . LEU A 1 78 ? 6.918 -0.499 0.415 1.00 98.25 78 LEU A O 1
ATOM 621 N N . ARG A 1 79 ? 6.881 -1.461 2.454 1.00 96.94 79 ARG A N 1
ATOM 622 C CA . ARG A 1 79 ? 7.825 -2.548 2.177 1.00 96.94 79 ARG A CA 1
ATOM 623 C C . ARG A 1 79 ? 7.086 -3.825 1.797 1.00 96.94 79 ARG A C 1
ATOM 625 O O . ARG A 1 79 ? 5.956 -4.058 2.211 1.00 96.94 79 ARG A O 1
ATOM 632 N N . GLU A 1 80 ? 7.777 -4.709 1.088 1.00 94.88 80 GLU A N 1
ATOM 633 C CA . GLU A 1 80 ? 7.277 -6.049 0.752 1.00 94.88 80 GLU A CA 1
ATOM 634 C C . GLU A 1 80 ? 6.875 -6.858 1.992 1.00 94.88 80 GLU A C 1
ATOM 636 O O . GLU A 1 80 ? 5.834 -7.509 2.012 1.00 94.88 80 GLU A O 1
ATOM 641 N N . ASN A 1 81 ? 7.672 -6.791 3.061 1.00 95.88 81 ASN A N 1
ATOM 642 C CA . ASN A 1 81 ? 7.420 -7.553 4.281 1.00 95.88 81 ASN A CA 1
ATOM 643 C C . ASN A 1 81 ? 6.255 -7.008 5.125 1.00 95.88 81 ASN A C 1
ATOM 645 O O . ASN A 1 81 ? 5.819 -7.704 6.033 1.00 95.88 81 ASN A O 1
ATOM 649 N N . GLU A 1 82 ? 5.740 -5.814 4.825 1.00 98.19 82 GLU A N 1
ATOM 650 C CA . GLU A 1 82 ? 4.565 -5.225 5.486 1.00 98.19 82 GLU A CA 1
ATOM 651 C C . GLU A 1 82 ? 3.248 -5.667 4.825 1.00 98.19 82 GLU A C 1
ATOM 653 O O . GLU A 1 82 ? 2.167 -5.410 5.361 1.00 98.19 82 GLU A O 1
ATOM 658 N N . LEU A 1 83 ? 3.331 -6.344 3.674 1.00 97.75 83 LEU A N 1
ATOM 659 C CA . LEU A 1 83 ? 2.204 -6.678 2.812 1.00 97.75 83 LEU A CA 1
ATOM 660 C C . LEU A 1 83 ? 2.042 -8.195 2.605 1.00 97.75 83 LEU A C 1
ATOM 662 O O . LEU A 1 83 ? 2.982 -8.988 2.727 1.00 97.75 83 LEU A O 1
ATOM 666 N N . GLU A 1 84 ? 0.826 -8.597 2.255 1.00 97.38 84 GLU A N 1
ATOM 667 C CA . GLU A 1 84 ? 0.477 -9.908 1.696 1.00 97.38 84 GLU A CA 1
ATOM 668 C C . GLU A 1 84 ? -0.421 -9.724 0.465 1.00 97.38 84 GLU A C 1
ATOM 670 O O . GLU A 1 84 ? -1.245 -8.810 0.440 1.00 97.38 84 GLU A O 1
ATOM 675 N N . VAL A 1 85 ? -0.240 -10.561 -0.560 1.00 96.44 85 VAL A N 1
ATOM 676 C CA . VAL A 1 85 ? -1.111 -10.593 -1.750 1.00 96.44 85 VAL A CA 1
ATOM 677 C C . VAL A 1 85 ? -2.380 -11.382 -1.421 1.00 96.44 85 VAL A C 1
ATOM 679 O O . VAL A 1 85 ? -2.296 -12.387 -0.712 1.00 96.44 85 VAL A O 1
ATOM 682 N N . ILE A 1 86 ? -3.530 -10.920 -1.923 1.00 93.75 86 ILE A N 1
ATOM 683 C CA . ILE A 1 86 ? -4.851 -11.562 -1.771 1.00 93.75 86 ILE A CA 1
ATOM 684 C C . ILE A 1 86 ? -5.242 -12.300 -3.050 1.00 93.75 86 ILE A C 1
ATOM 686 O O . ILE A 1 86 ? -5.056 -11.714 -4.141 1.00 93.75 86 ILE A O 1
#

pLDDT: mean 89.29, std 1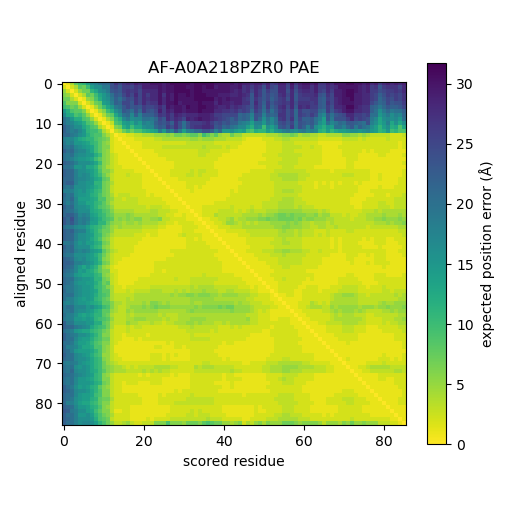8.55, range [35.97, 98.75]

Foldseek 3Di:
DPPDPPDDPPPLVDDFFFKKFFQDFDWDQPDVVRHNHTDTRHGQIFTFHFFQQDDPNHGDDDPQRTWTDRDPRDIDRHDPVRMDTD

Radius of gyration: 14.77 Å; Cα contacts (8 Å, |Δi|>4): 150; chains: 1; bounding box: 34×32×39 Å